Protein AF-A0A545SGS7-F1 (afdb_monomer_lite)

Sequence (72 aa):
MDGSDDERQAAYRALFEVSFDKKTLEEVSSSINKAWVLGSEHFKSRIAAQLNRRSSPFPKGGDRKSGQREGA

Foldseek 3Di:
DPDPPVVVVVVVVVVVPDDDDPVVVVQVVVCVVVVADDDDPVVQVVVCVVVVHHRDDDDDDDPPPPPDPDDD

Structure (mmCIF, N/CA/C/O backbone):
data_AF-A0A545SGS7-F1
#
_entry.id   AF-A0A545SGS7-F1
#
loop_
_atom_site.group_PDB
_atom_site.id
_atom_site.type_symbol
_atom_site.label_atom_id
_atom_site.label_alt_id
_atom_site.label_comp_id
_atom_site.label_asym_id
_atom_site.label_entity_id
_atom_site.label_seq_id
_atom_site.pdbx_PDB_ins_code
_atom_site.Cartn_x
_atom_site.Cartn_y
_atom_site.Cartn_z
_atom_site.occupancy
_atom_site.B_iso_or_equiv
_atom_site.auth_seq_id
_atom_site.auth_comp_id
_atom_site.auth_asym_id
_atom_site.auth_atom_id
_atom_site.pdbx_PDB_model_num
ATOM 1 N N . MET A 1 1 ? 25.465 -7.221 -25.438 1.00 48.66 1 MET A N 1
ATOM 2 C CA . MET A 1 1 ? 24.938 -5.852 -25.387 1.00 48.66 1 MET A CA 1
ATOM 3 C C . MET A 1 1 ? 23.663 -5.950 -24.585 1.00 48.66 1 MET A C 1
ATOM 5 O O . MET A 1 1 ? 22.664 -6.444 -25.091 1.00 48.66 1 MET A O 1
ATOM 9 N N . ASP A 1 2 ? 23.767 -5.667 -23.294 1.00 59.53 2 ASP A N 1
ATOM 10 C CA . ASP A 1 2 ? 22.623 -5.200 -22.521 1.00 59.53 2 ASP A CA 1
ATOM 11 C C . ASP A 1 2 ? 21.966 -4.060 -23.307 1.00 59.53 2 ASP A C 1
ATOM 13 O O . ASP A 1 2 ? 22.657 -3.212 -23.871 1.00 59.53 2 ASP A O 1
ATOM 17 N N . GLY A 1 3 ? 20.642 -4.120 -23.461 1.00 66.56 3 GLY A N 1
ATOM 18 C CA . GLY A 1 3 ? 19.913 -3.097 -24.204 1.00 66.56 3 GLY A CA 1
ATOM 19 C C . GLY A 1 3 ? 20.254 -1.715 -23.656 1.00 66.56 3 GLY A C 1
ATOM 20 O O . GLY A 1 3 ? 20.497 -1.572 -22.451 1.00 66.56 3 GLY A O 1
ATOM 21 N N . SER A 1 4 ? 20.314 -0.722 -24.543 1.00 83.81 4 SER A N 1
ATOM 22 C CA . SER A 1 4 ? 20.664 0.650 -24.167 1.00 83.81 4 SER A CA 1
ATOM 23 C C . SER A 1 4 ? 19.797 1.132 -22.994 1.00 83.81 4 SER A C 1
ATOM 25 O O . SER A 1 4 ? 18.719 0.589 -22.729 1.00 83.81 4 SER A O 1
ATOM 27 N N . ASP A 1 5 ? 20.239 2.166 -22.275 1.00 89.25 5 ASP A N 1
ATOM 28 C CA . ASP A 1 5 ? 19.466 2.719 -21.154 1.00 89.25 5 ASP A CA 1
ATOM 29 C C . ASP A 1 5 ? 18.003 3.022 -21.529 1.00 89.25 5 ASP A C 1
ATOM 31 O O . ASP A 1 5 ? 17.116 2.866 -20.687 1.00 89.25 5 ASP A O 1
ATOM 35 N N . ASP A 1 6 ? 17.736 3.376 -22.787 1.00 89.06 6 ASP A N 1
ATOM 36 C CA . ASP A 1 6 ? 16.392 3.618 -23.312 1.00 89.06 6 ASP A CA 1
ATOM 37 C C . ASP A 1 6 ? 15.592 2.325 -23.524 1.00 89.06 6 ASP A C 1
ATOM 39 O O . ASP A 1 6 ? 14.426 2.248 -23.130 1.00 89.06 6 ASP A O 1
ATOM 43 N N . GLU A 1 7 ? 16.206 1.277 -24.076 1.00 90.75 7 GLU A N 1
ATOM 44 C CA . GLU A 1 7 ? 15.559 -0.032 -24.255 1.00 90.75 7 GLU A CA 1
ATOM 45 C C . GLU A 1 7 ? 15.222 -0.673 -22.906 1.00 90.75 7 GLU A C 1
ATOM 47 O O . GLU A 1 7 ? 14.127 -1.213 -22.716 1.00 90.75 7 GLU A O 1
ATOM 52 N N . ARG A 1 8 ? 16.127 -0.549 -21.927 1.00 90.56 8 ARG A N 1
ATOM 53 C CA . ARG A 1 8 ? 15.884 -1.015 -20.558 1.00 90.56 8 ARG A CA 1
ATOM 54 C C . ARG A 1 8 ? 14.723 -0.254 -19.918 1.00 90.56 8 ARG A C 1
ATOM 56 O O . ARG A 1 8 ? 13.850 -0.870 -19.308 1.00 90.56 8 ARG A O 1
ATOM 63 N N . GLN A 1 9 ? 14.683 1.071 -20.062 1.00 91.88 9 GLN A N 1
ATOM 64 C CA . GLN A 1 9 ? 13.584 1.891 -19.544 1.00 91.88 9 GLN A CA 1
ATOM 65 C C . GLN A 1 9 ? 12.241 1.543 -20.193 1.00 91.88 9 GLN A C 1
ATOM 67 O O . GLN A 1 9 ? 11.237 1.437 -19.484 1.00 91.88 9 GLN A O 1
ATOM 72 N N . ALA A 1 10 ? 12.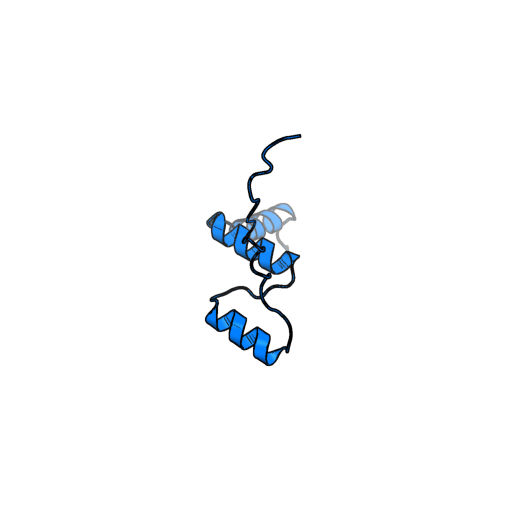213 1.351 -21.513 1.00 91.38 10 ALA A N 1
ATOM 73 C CA . ALA A 1 10 ? 11.009 0.966 -22.241 1.00 91.38 10 ALA A CA 1
ATOM 74 C C . ALA A 1 10 ? 10.473 -0.389 -21.754 1.00 91.38 10 ALA A C 1
ATOM 76 O O . ALA A 1 10 ? 9.288 -0.499 -21.439 1.00 91.38 10 ALA A O 1
ATOM 77 N N . ALA A 1 11 ? 11.353 -1.382 -21.588 1.00 91.25 11 ALA A N 1
ATOM 78 C CA . ALA A 1 11 ? 10.986 -2.690 -21.052 1.00 91.25 11 ALA A CA 1
ATOM 79 C C . ALA A 1 11 ? 10.406 -2.595 -19.630 1.00 91.25 11 ALA A C 1
ATOM 81 O O . ALA A 1 11 ? 9.371 -3.196 -19.349 1.00 91.25 11 ALA A O 1
ATOM 82 N N . TYR A 1 12 ? 11.011 -1.793 -18.743 1.00 90.62 12 TYR A N 1
ATOM 83 C CA . TYR A 1 12 ? 10.470 -1.575 -17.397 1.00 90.62 12 TYR A CA 1
ATOM 84 C C . TYR A 1 12 ? 9.089 -0.922 -17.417 1.00 90.62 12 TYR A C 1
ATOM 86 O O . TYR A 1 12 ? 8.226 -1.327 -16.647 1.00 90.62 12 TYR A O 1
ATOM 94 N N . ARG A 1 13 ? 8.853 0.066 -18.287 1.00 89.50 13 ARG A N 1
ATOM 95 C CA . ARG A 1 13 ? 7.536 0.715 -18.403 1.00 89.50 13 ARG A CA 1
ATOM 96 C C . ARG A 1 13 ? 6.470 -0.246 -18.926 1.00 89.50 13 ARG A C 1
ATOM 98 O O . ARG A 1 13 ? 5.364 -0.235 -18.397 1.00 89.50 13 ARG A O 1
ATOM 105 N N . ALA A 1 14 ? 6.818 -1.103 -19.886 1.00 90.56 14 ALA A N 1
ATOM 106 C CA . ALA A 1 14 ? 5.909 -2.111 -20.431 1.00 90.56 14 ALA A CA 1
ATOM 107 C C . ALA A 1 14 ? 5.410 -3.103 -19.360 1.00 90.56 14 ALA A C 1
ATOM 109 O O . ALA A 1 14 ? 4.260 -3.530 -19.402 1.00 90.56 14 ALA A O 1
ATOM 110 N N . LEU A 1 15 ? 6.219 -3.411 -18.335 1.00 88.19 15 LEU A N 1
ATOM 111 C CA . LEU A 1 15 ? 5.781 -4.244 -17.199 1.00 88.19 15 LEU A CA 1
ATOM 112 C C . LEU A 1 15 ? 4.643 -3.611 -16.380 1.00 88.19 15 LEU A C 1
ATOM 114 O O . LEU A 1 15 ? 3.919 -4.322 -15.686 1.00 88.19 15 LEU A O 1
ATOM 118 N N . PHE A 1 16 ? 4.493 -2.288 -16.448 1.00 82.69 16 PHE A N 1
ATOM 119 C CA . PHE A 1 16 ? 3.480 -1.522 -15.723 1.00 82.69 16 PHE A CA 1
ATOM 120 C C . PHE A 1 16 ? 2.412 -0.930 -16.648 1.00 82.69 16 PHE A C 1
ATOM 122 O O . PHE A 1 16 ? 1.651 -0.065 -16.220 1.00 82.69 16 PHE A O 1
ATOM 129 N N . GLU A 1 17 ? 2.288 -1.425 -17.883 1.00 82.50 17 GLU A N 1
ATOM 130 C CA . GLU A 1 17 ? 1.226 -1.054 -18.832 1.00 82.50 17 GLU A CA 1
ATOM 131 C C . GLU A 1 17 ? -0.146 -1.657 -18.445 1.00 82.50 17 GLU A C 1
ATOM 133 O O . GLU A 1 17 ? -1.005 -1.946 -19.274 1.00 82.50 17 GLU A O 1
ATOM 138 N N . VAL A 1 18 ? -0.359 -1.863 -17.144 1.00 80.12 18 VAL A N 1
ATOM 139 C CA . VAL A 1 18 ? -1.591 -2.364 -16.546 1.00 80.12 18 VAL A CA 1
ATOM 140 C C . VAL A 1 18 ? -2.243 -1.199 -15.815 1.00 80.12 18 VAL A C 1
ATOM 142 O O . VAL A 1 18 ? -1.680 -0.640 -14.872 1.00 80.12 18 VAL A O 1
ATOM 145 N N . SER A 1 19 ? -3.442 -0.810 -16.240 1.00 77.56 19 SER A N 1
ATOM 146 C CA . SER A 1 19 ? -4.198 0.226 -15.543 1.00 77.56 19 SER A CA 1
ATOM 147 C C . SER A 1 19 ? -4.777 -0.340 -14.248 1.00 77.56 19 SER A C 1
ATOM 149 O O . SER A 1 19 ? -5.703 -1.153 -14.280 1.00 77.56 19 SER A O 1
ATOM 151 N N . PHE A 1 20 ? -4.263 0.106 -13.105 1.00 80.81 20 PHE A N 1
ATOM 152 C CA . PHE A 1 20 ? -4.921 -0.116 -11.821 1.00 80.81 20 PHE A CA 1
ATOM 153 C C . PHE A 1 20 ? -6.070 0.871 -11.657 1.00 80.81 20 PHE A C 1
ATOM 155 O O . PHE A 1 20 ? -5.955 2.047 -12.012 1.00 80.81 20 PHE A O 1
ATOM 162 N N . ASP A 1 21 ? -7.174 0.413 -11.075 1.00 87.88 21 ASP A N 1
ATOM 163 C CA . ASP A 1 21 ? -8.213 1.339 -10.662 1.00 87.88 21 ASP A CA 1
ATOM 164 C C . ASP A 1 21 ? -7.680 2.265 -9.549 1.00 87.88 21 ASP A C 1
ATOM 166 O O . ASP A 1 21 ? -6.835 1.896 -8.724 1.00 87.88 21 ASP A O 1
ATOM 170 N N . LYS A 1 22 ? -8.176 3.505 -9.533 1.00 86.75 22 LYS A N 1
ATOM 171 C CA . LYS A 1 22 ? -7.725 4.535 -8.590 1.00 86.75 22 LYS A CA 1
ATOM 172 C C . LYS A 1 22 ? -7.889 4.102 -7.128 1.00 86.75 22 LYS A C 1
ATOM 174 O O . LYS A 1 22 ? -7.039 4.421 -6.301 1.00 86.75 22 LYS A O 1
ATOM 179 N N . LYS A 1 23 ? -8.956 3.366 -6.811 1.00 87.56 23 LYS A N 1
ATOM 180 C CA . LYS A 1 23 ? -9.275 2.935 -5.445 1.00 87.56 23 LYS A CA 1
ATOM 181 C C . LYS A 1 23 ? -8.252 1.916 -4.940 1.00 87.56 23 LYS A C 1
ATOM 183 O O . LYS A 1 23 ? -7.780 2.041 -3.814 1.00 87.56 23 LYS A O 1
ATOM 188 N N . THR A 1 24 ? -7.868 0.958 -5.775 1.00 87.44 24 THR A N 1
ATOM 189 C CA . THR A 1 24 ? -6.817 -0.023 -5.492 1.00 87.44 24 THR A CA 1
ATOM 190 C C . THR A 1 24 ? -5.488 0.680 -5.242 1.00 87.44 24 THR A C 1
ATOM 192 O O . THR A 1 24 ? -4.804 0.388 -4.261 1.00 87.44 24 THR A O 1
ATOM 195 N N . LEU A 1 25 ? -5.141 1.667 -6.070 1.00 88.81 25 LEU A N 1
ATOM 196 C CA . LEU A 1 25 ? -3.886 2.409 -5.934 1.00 88.81 25 LEU A CA 1
ATOM 197 C C . LEU A 1 25 ? -3.847 3.254 -4.647 1.00 88.81 25 LEU A C 1
ATOM 199 O O . LEU A 1 25 ? -2.816 3.321 -3.970 1.00 88.81 25 LEU A O 1
ATOM 203 N N . GLU A 1 26 ? -4.980 3.844 -4.263 1.00 88.62 26 GLU A N 1
ATOM 204 C CA . GLU A 1 26 ? -5.156 4.541 -2.985 1.00 88.62 26 GLU A CA 1
ATOM 205 C C . GLU A 1 26 ? -5.063 3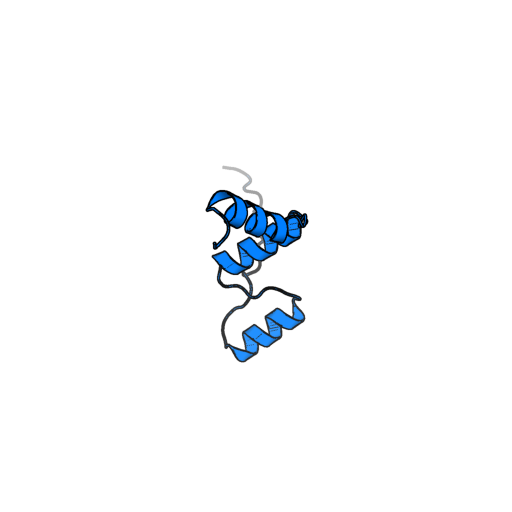.591 -1.783 1.00 88.62 26 GLU A C 1
ATOM 207 O O . GLU A 1 26 ? -4.415 3.927 -0.786 1.00 88.62 26 GLU A O 1
ATOM 212 N N . GLU A 1 27 ? -5.665 2.402 -1.859 1.00 88.50 27 GLU A N 1
ATOM 213 C CA . GLU A 1 27 ? -5.621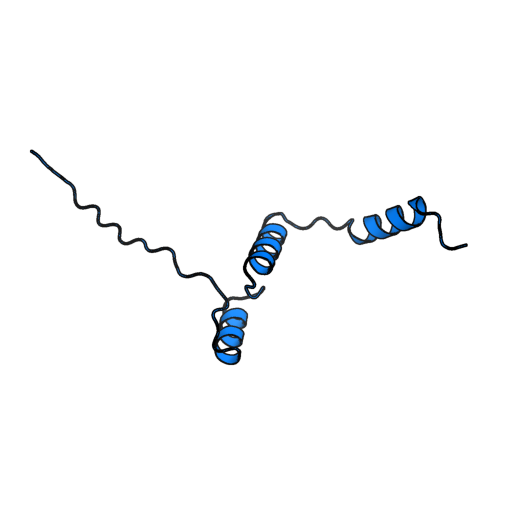 1.411 -0.781 1.00 88.50 27 GLU A CA 1
ATOM 214 C C . GLU A 1 27 ? -4.194 0.896 -0.551 1.00 88.50 27 GLU A C 1
ATOM 216 O O . GLU A 1 27 ? -3.722 0.870 0.592 1.00 88.50 27 GLU A O 1
ATOM 221 N N . VAL A 1 28 ? -3.478 0.565 -1.629 1.00 88.62 28 VAL A N 1
ATOM 222 C CA . VAL A 1 28 ? -2.062 0.169 -1.590 1.00 88.62 28 VAL A CA 1
ATOM 223 C C . VAL A 1 28 ? -1.215 1.293 -0.993 1.00 88.62 28 VAL A C 1
ATOM 225 O O . VAL A 1 28 ? -0.502 1.074 -0.011 1.00 88.62 28 VAL A O 1
ATOM 228 N N . SER A 1 29 ? -1.349 2.517 -1.512 1.00 88.12 29 SER A N 1
ATOM 229 C CA . SER A 1 29 ? -0.571 3.676 -1.051 1.00 88.12 29 SER A CA 1
ATOM 230 C C . SER A 1 29 ? -0.836 4.009 0.421 1.00 88.12 29 SER A C 1
ATOM 232 O O . SER A 1 29 ? 0.097 4.240 1.192 1.00 88.12 29 SER A O 1
ATOM 234 N N . SER A 1 30 ? -2.102 4.004 0.852 1.00 86.81 30 SER A N 1
ATOM 235 C CA . SER A 1 30 ? -2.463 4.240 2.255 1.00 86.81 30 SER A CA 1
ATOM 236 C C . SER A 1 30 ? -1.932 3.137 3.170 1.00 86.81 30 SER A C 1
ATOM 238 O O . SER A 1 30 ? -1.558 3.432 4.305 1.00 86.81 30 SER A O 1
ATOM 240 N N . SER A 1 31 ? -1.913 1.886 2.704 1.00 87.19 31 SER A N 1
ATOM 241 C CA . SER A 1 31 ? -1.422 0.752 3.489 1.00 87.19 31 SER A CA 1
ATOM 242 C C . SER A 1 31 ? 0.091 0.821 3.683 1.00 87.19 31 SER A C 1
ATOM 244 O O . SER A 1 31 ? 0.561 0.739 4.817 1.00 87.19 31 SER A O 1
ATOM 246 N N . ILE A 1 32 ? 0.847 1.082 2.611 1.00 86.06 32 ILE A N 1
ATOM 247 C CA . ILE A 1 32 ? 2.312 1.215 2.655 1.00 86.06 32 ILE A CA 1
ATOM 248 C C . ILE A 1 32 ? 2.726 2.387 3.552 1.00 86.06 32 ILE A C 1
ATOM 250 O O . ILE A 1 32 ? 3.474 2.193 4.509 1.00 86.06 32 ILE A O 1
ATOM 254 N N . ASN A 1 33 ? 2.184 3.586 3.311 1.00 86.00 33 ASN A N 1
ATOM 255 C CA . ASN A 1 33 ? 2.585 4.799 4.038 1.00 86.00 33 ASN A CA 1
ATOM 256 C C . ASN A 1 33 ? 2.304 4.736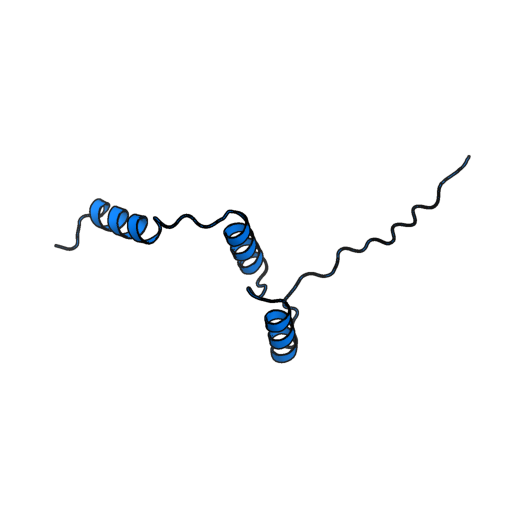 5.543 1.00 86.00 33 ASN A C 1
ATOM 258 O O . ASN A 1 33 ? 2.923 5.453 6.326 1.00 86.00 33 ASN A O 1
ATOM 262 N N . LYS A 1 34 ? 1.348 3.905 5.960 1.00 81.75 34 LYS A N 1
ATOM 263 C CA . LYS A 1 34 ? 0.924 3.790 7.360 1.00 81.75 34 LYS A CA 1
ATOM 264 C C . LYS A 1 34 ? 1.358 2.471 7.998 1.00 81.75 34 LYS A C 1
ATOM 266 O O . LYS A 1 34 ? 1.004 2.213 9.149 1.00 81.75 34 LYS A O 1
ATOM 271 N N . ALA A 1 35 ? 2.116 1.649 7.264 1.00 81.50 35 ALA A N 1
ATOM 272 C CA . ALA A 1 35 ? 2.479 0.286 7.645 1.00 81.50 35 ALA A CA 1
ATOM 273 C C . ALA A 1 35 ? 1.259 -0.529 8.127 1.00 81.50 35 ALA A C 1
ATOM 275 O O . ALA A 1 35 ? 1.302 -1.194 9.173 1.00 81.50 35 ALA A O 1
ATOM 276 N N . TRP A 1 36 ? 0.150 -0.405 7.392 1.00 84.62 36 TRP A N 1
ATOM 277 C CA . TRP A 1 36 ? -1.079 -1.172 7.578 1.00 84.62 36 TRP A CA 1
ATOM 278 C C . TRP A 1 36 ? -1.109 -2.371 6.640 1.00 84.62 36 TRP A C 1
ATOM 280 O O . TRP A 1 36 ? -0.453 -2.404 5.601 1.00 84.62 36 TRP A O 1
ATOM 290 N N . VAL A 1 37 ? -1.888 -3.370 7.033 1.00 84.94 37 VAL A N 1
ATOM 291 C CA . VAL A 1 37 ? -2.009 -4.622 6.292 1.00 84.94 37 VAL A CA 1
ATOM 292 C C . VAL A 1 37 ? -3.021 -4.428 5.165 1.00 84.94 37 VAL A C 1
ATOM 294 O O . VAL A 1 37 ? -4.135 -3.972 5.413 1.00 84.94 37 VAL A O 1
ATOM 297 N N . LEU A 1 38 ? -2.647 -4.795 3.941 1.00 87.94 38 LEU A N 1
ATOM 298 C CA . LEU A 1 38 ? -3.553 -4.829 2.791 1.00 87.94 38 LEU A CA 1
ATOM 299 C C . LEU A 1 38 ? -4.406 -6.110 2.821 1.00 87.94 38 LEU A C 1
ATOM 301 O O . LEU A 1 38 ? -3.923 -7.166 3.231 1.00 87.94 38 LEU A O 1
ATOM 305 N N . GLY A 1 39 ? -5.660 -6.036 2.366 1.00 85.31 39 GLY A N 1
ATOM 306 C CA . GLY A 1 39 ? -6.539 -7.201 2.213 1.00 85.31 39 GLY A CA 1
ATOM 307 C C . GLY A 1 39 ? -7.883 -7.063 2.927 1.00 85.31 39 GLY A C 1
ATOM 308 O O . GLY A 1 39 ? -8.286 -5.975 3.336 1.00 85.31 39 GLY A O 1
ATOM 309 N N . SER A 1 40 ? -8.600 -8.179 3.078 1.00 85.50 40 SER A N 1
ATOM 310 C CA . SER A 1 40 ? -9.919 -8.187 3.721 1.00 85.50 40 SER A CA 1
ATOM 311 C C . SER A 1 40 ? -9.837 -7.879 5.219 1.00 85.50 40 SER A C 1
ATOM 313 O O . SER A 1 40 ? -8.826 -8.140 5.874 1.00 85.50 40 SER A O 1
ATOM 315 N N . GLU A 1 41 ? -10.934 -7.391 5.798 1.00 84.56 41 GLU A N 1
ATOM 316 C CA . GLU A 1 41 ? -11.006 -7.124 7.242 1.00 84.56 41 GLU A CA 1
ATOM 317 C C . GLU A 1 41 ? -10.755 -8.382 8.082 1.00 84.56 41 GLU A C 1
ATOM 319 O O . GLU A 1 41 ? -10.058 -8.325 9.096 1.00 84.56 41 GLU A O 1
ATOM 324 N N . HIS A 1 42 ? -11.222 -9.548 7.618 1.00 86.38 42 HIS A N 1
ATOM 325 C CA . HIS A 1 42 ? -10.902 -10.821 8.261 1.00 86.38 42 HIS A CA 1
ATOM 326 C C . HIS A 1 42 ? -9.384 -11.050 8.295 1.00 86.38 42 HIS A C 1
ATOM 328 O O . HIS A 1 42 ? -8.834 -11.408 9.342 1.00 86.38 42 HIS A O 1
ATOM 334 N N . PHE A 1 43 ? -8.693 -10.844 7.172 1.00 87.06 43 PHE A N 1
ATOM 335 C CA . PHE A 1 43 ? -7.249 -11.030 7.106 1.00 87.06 43 PHE A CA 1
ATOM 336 C C . PHE A 1 43 ? -6.517 -10.053 8.036 1.00 87.06 43 PHE A C 1
ATOM 338 O O . PHE A 1 43 ? -5.695 -10.481 8.849 1.00 87.06 43 PHE A O 1
ATOM 345 N N . LYS A 1 44 ? -6.887 -8.767 7.997 1.00 86.44 44 LYS A N 1
ATOM 346 C CA . LYS A 1 44 ? -6.329 -7.723 8.870 1.00 86.44 44 LYS A CA 1
ATOM 347 C C . LYS A 1 44 ? -6.520 -8.044 10.354 1.00 86.44 44 LYS A C 1
ATOM 349 O O . LYS A 1 44 ? -5.584 -7.851 11.131 1.00 86.44 44 LYS A O 1
ATOM 354 N N . SER A 1 45 ? -7.686 -8.560 10.748 1.00 84.06 45 SER A N 1
ATOM 355 C CA . SER A 1 45 ? -7.980 -8.955 12.133 1.00 84.06 45 SER A CA 1
ATOM 356 C C . SER A 1 45 ? -7.086 -10.106 12.606 1.00 84.06 45 SER A C 1
ATOM 358 O O . SER A 1 45 ? -6.483 -10.012 13.677 1.00 84.06 45 SER A O 1
ATOM 360 N N . ARG A 1 46 ? -6.905 -11.149 11.781 1.00 88.12 46 ARG A N 1
ATOM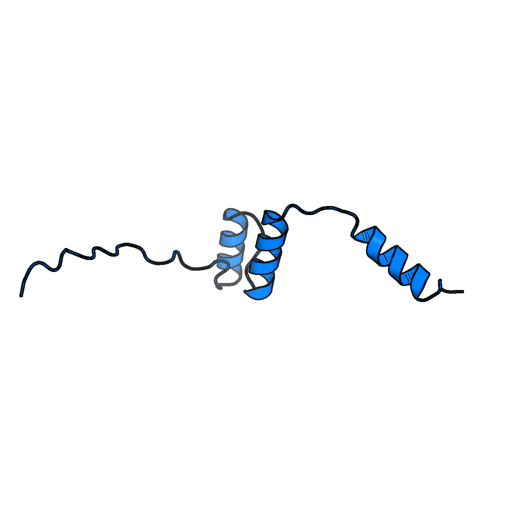 361 C CA . ARG A 1 46 ? -5.995 -12.260 12.119 1.00 88.12 46 ARG A CA 1
ATOM 362 C C . ARG A 1 46 ? -4.555 -11.789 12.295 1.00 88.12 46 ARG A C 1
ATOM 364 O O . ARG A 1 46 ? -3.906 -12.174 13.261 1.00 88.12 46 ARG A O 1
ATOM 371 N N . ILE A 1 47 ? -4.065 -10.951 11.380 1.00 85.62 47 ILE A N 1
ATOM 372 C CA . ILE A 1 47 ? -2.692 -10.436 11.449 1.00 85.62 47 ILE A CA 1
ATOM 373 C C . ILE A 1 47 ? -2.503 -9.538 12.677 1.00 85.62 47 ILE A C 1
ATOM 375 O O . ILE A 1 47 ? -1.468 -9.623 13.332 1.00 85.62 47 ILE A O 1
ATOM 379 N N . ALA A 1 48 ? -3.503 -8.729 13.044 1.00 84.56 48 ALA A N 1
ATOM 380 C CA . ALA A 1 48 ? -3.435 -7.935 14.270 1.00 84.56 48 ALA A CA 1
ATOM 381 C C . ALA A 1 48 ? -3.321 -8.803 15.529 1.00 84.56 48 ALA A C 1
ATOM 383 O O . ALA A 1 48 ? -2.518 -8.492 16.409 1.00 84.56 48 ALA A O 1
ATOM 384 N N . ALA A 1 49 ? -4.088 -9.896 15.594 1.00 84.56 49 ALA A N 1
ATOM 385 C CA . ALA A 1 49 ? -4.024 -10.848 16.698 1.00 84.56 49 ALA A CA 1
ATOM 386 C C . ALA A 1 49 ? -2.656 -11.550 16.779 1.00 84.56 49 ALA A C 1
ATOM 388 O O . ALA A 1 49 ? -2.118 -11.707 17.869 1.00 84.56 49 ALA A O 1
ATOM 389 N N . GLN A 1 50 ? -2.065 -11.920 15.636 1.00 85.44 50 GLN A N 1
ATOM 390 C CA . GLN A 1 50 ? -0.749 -12.571 15.586 1.00 85.44 50 GLN A CA 1
ATOM 391 C C . GLN A 1 50 ? 0.409 -11.630 15.936 1.00 85.44 50 GLN A C 1
ATOM 393 O O . GLN A 1 50 ? 1.327 -12.026 16.645 1.00 85.44 50 GLN A O 1
ATOM 398 N N . LEU A 1 51 ? 0.379 -10.389 15.446 1.00 82.56 51 LEU A N 1
ATOM 399 C CA . LEU A 1 51 ? 1.442 -9.409 15.691 1.00 82.56 51 LEU A CA 1
ATOM 400 C C . LEU A 1 51 ? 1.294 -8.683 17.036 1.00 82.56 51 LEU A C 1
ATOM 402 O O . LEU A 1 51 ? 2.157 -7.880 17.383 1.00 82.56 51 LEU A O 1
ATOM 406 N N . ASN A 1 52 ? 0.179 -8.896 17.749 1.00 78.12 52 ASN A N 1
ATOM 407 C CA . ASN A 1 52 ? -0.248 -8.094 18.900 1.00 78.12 52 ASN A CA 1
ATOM 408 C C . ASN A 1 52 ? -0.131 -6.573 18.639 1.00 78.12 52 ASN A C 1
ATOM 410 O O . ASN A 1 52 ? 0.192 -5.773 19.517 1.00 78.12 52 ASN A O 1
ATOM 414 N N . ARG A 1 53 ? -0.346 -6.173 17.380 1.00 74.50 53 ARG A N 1
ATOM 415 C CA . ARG A 1 53 ? -0.161 -4.815 16.858 1.00 74.50 53 ARG A CA 1
ATOM 416 C C . ARG A 1 53 ? -1.342 -4.477 15.968 1.00 74.50 53 ARG A C 1
ATOM 418 O O . ARG A 1 53 ? -1.874 -5.327 15.264 1.00 74.50 53 ARG A O 1
ATOM 425 N N . ARG A 1 54 ? -1.739 -3.208 15.950 1.00 69.38 54 ARG A N 1
ATOM 426 C CA . ARG A 1 54 ? -2.834 -2.751 15.088 1.00 69.38 54 ARG A CA 1
ATOM 427 C C . ARG A 1 54 ? -2.504 -2.904 13.607 1.00 69.38 54 ARG A C 1
ATOM 429 O O . ARG A 1 54 ? -1.415 -2.540 13.170 1.00 69.38 54 ARG A O 1
ATOM 436 N N . SER A 1 55 ? -3.491 -3.369 12.849 1.00 71.19 55 SER A N 1
ATOM 437 C CA . SER A 1 55 ? -3.437 -3.512 11.392 1.00 71.19 55 SER A CA 1
ATOM 438 C C . SER A 1 55 ? -4.332 -2.511 10.645 1.00 71.19 55 SER A C 1
ATOM 440 O O . SER A 1 55 ? -4.296 -2.484 9.417 1.00 71.19 55 SER A O 1
ATOM 442 N N . SER A 1 56 ? -5.101 -1.678 11.361 1.00 70.69 56 SER A N 1
ATOM 443 C CA . SER A 1 56 ? -6.055 -0.710 10.802 1.00 70.69 56 SER A CA 1
ATOM 444 C C . SER A 1 56 ? -6.189 0.561 11.674 1.00 70.69 56 SER A C 1
ATOM 446 O O . SER A 1 56 ? -5.833 0.543 12.861 1.00 70.69 56 SER A O 1
ATOM 448 N N . PRO A 1 57 ? -6.655 1.694 11.104 1.00 69.94 57 PRO A N 1
ATOM 449 C CA . PRO A 1 57 ? -6.929 2.916 11.857 1.00 69.94 57 PRO A CA 1
ATOM 450 C C . PRO A 1 57 ? -8.100 2.739 12.818 1.00 69.94 57 PRO A C 1
ATOM 452 O O . PRO A 1 57 ? -9.011 1.951 12.578 1.00 69.94 57 PRO A O 1
ATOM 455 N N . PHE A 1 58 ? -8.131 3.565 13.863 1.00 68.44 58 PHE A N 1
ATOM 456 C CA . PHE A 1 58 ? -9.339 3.705 14.663 1.00 68.44 58 PHE A CA 1
ATOM 457 C C . PHE A 1 58 ? -10.497 4.278 13.835 1.00 68.44 58 PHE A C 1
ATOM 459 O O . PHE A 1 58 ? -10.266 5.163 12.999 1.00 68.44 58 PHE A O 1
ATOM 466 N N . PRO A 1 59 ? -11.744 3.870 14.129 1.00 66.88 59 PRO A N 1
ATOM 467 C CA . PRO A 1 59 ? -12.911 4.638 13.727 1.00 66.88 59 PRO A CA 1
ATOM 468 C C . PRO A 1 59 ? -12.726 6.076 14.220 1.00 66.88 59 PRO A C 1
ATOM 470 O O . PRO A 1 59 ? -12.461 6.308 15.402 1.00 66.88 59 PRO A O 1
ATOM 473 N N . LYS A 1 60 ? -12.809 7.057 13.318 1.00 62.16 60 LYS A N 1
ATOM 474 C CA . LYS A 1 60 ? -12.780 8.464 13.728 1.00 62.16 60 LYS A CA 1
ATOM 475 C C . LYS A 1 60 ? -14.046 8.728 14.550 1.00 62.16 60 LYS A C 1
ATOM 477 O O . LYS A 1 60 ? -15.143 8.471 14.067 1.00 62.16 60 LYS A O 1
ATOM 482 N N . GLY A 1 61 ? -13.881 9.191 15.790 1.00 57.16 61 GLY A N 1
ATOM 483 C CA . GLY A 1 61 ? -14.983 9.414 16.729 1.00 57.16 61 GLY A CA 1
ATOM 484 C C . GLY A 1 61 ? -16.049 10.368 16.182 1.00 57.16 61 GLY A C 1
ATOM 485 O O . GLY A 1 61 ? -15.726 11.362 15.525 1.00 57.16 61 GLY A O 1
ATOM 486 N N . GLY A 1 62 ? -17.314 10.054 16.467 1.00 62.75 62 GLY A N 1
ATOM 487 C CA . GLY A 1 62 ? -18.462 10.720 15.864 1.00 62.75 62 GLY A CA 1
ATOM 488 C C . GLY A 1 62 ? -19.768 10.575 16.638 1.00 62.75 62 GLY A C 1
ATOM 489 O O . GLY A 1 62 ? -20.786 10.378 16.004 1.00 62.75 62 GLY A O 1
ATOM 490 N N . ASP A 1 63 ? -19.752 10.756 17.961 1.00 63.75 63 ASP A N 1
ATOM 491 C CA . ASP A 1 63 ? -20.926 11.266 18.685 1.00 63.75 63 ASP A CA 1
ATOM 492 C C . ASP A 1 63 ? -20.639 12.711 19.095 1.00 63.75 63 ASP A C 1
ATOM 494 O O . ASP A 1 63 ? -20.548 13.064 20.272 1.00 63.75 63 ASP A O 1
ATOM 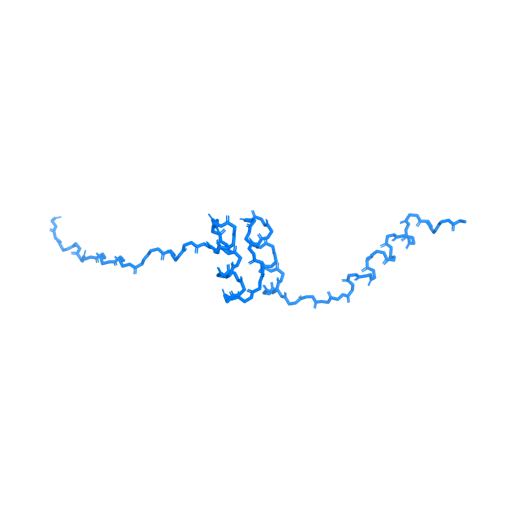498 N N . ARG A 1 64 ? -20.460 13.593 18.104 1.00 57.88 64 ARG A N 1
ATOM 499 C CA . ARG A 1 64 ? -20.573 15.030 18.367 1.00 57.88 64 ARG A CA 1
ATOM 500 C C . ARG A 1 64 ? -22.053 15.335 18.573 1.00 57.88 64 ARG A C 1
ATOM 502 O O . ARG A 1 64 ? -22.701 15.897 17.699 1.00 57.88 64 ARG A O 1
ATOM 509 N N . LYS A 1 65 ? -22.586 14.999 19.749 1.00 58.50 65 LYS A N 1
ATOM 510 C CA . LYS A 1 65 ? -23.730 15.724 20.305 1.00 58.50 65 LYS A CA 1
ATOM 511 C C . LYS A 1 65 ? -23.245 17.138 20.623 1.00 58.50 65 LYS A C 1
ATOM 513 O O . LYS A 1 65 ? -22.988 17.479 21.772 1.00 58.50 65 LYS A O 1
ATOM 518 N N . SER A 1 66 ? -23.062 17.962 19.592 1.00 60.34 66 SER A N 1
ATOM 519 C CA . SER A 1 66 ? -23.044 19.410 19.748 1.00 60.34 66 SER A CA 1
ATOM 520 C C . SER A 1 66 ? -24.475 19.818 20.078 1.00 60.34 66 SER A C 1
ATOM 522 O O . SER A 1 66 ? -25.247 20.187 19.194 1.00 60.34 66 SER A O 1
ATOM 524 N N . GLY A 1 67 ? -24.847 19.637 21.347 1.00 51.06 67 GLY A N 1
ATOM 525 C CA . GLY A 1 67 ? -26.057 20.217 21.904 1.00 51.06 67 GLY A CA 1
ATOM 526 C C . GLY A 1 67 ? -26.036 21.711 21.618 1.00 51.06 67 GLY A C 1
ATOM 527 O O . GLY A 1 67 ? -25.012 22.372 21.805 1.00 51.06 67 GLY A O 1
ATOM 528 N N . GLN A 1 68 ? -27.147 22.185 21.071 1.00 54.31 68 GLN A N 1
ATOM 529 C CA . GLN A 1 68 ? -27.415 23.577 20.755 1.00 54.31 68 GLN A CA 1
ATOM 530 C C . GLN A 1 68 ? -26.952 24.470 21.913 1.00 54.31 68 GLN A C 1
ATOM 532 O O . GLN A 1 68 ? -27.368 24.282 23.054 1.00 54.31 68 GLN A O 1
ATOM 537 N N . ARG A 1 69 ? -26.066 25.427 21.631 1.00 50.06 69 ARG A N 1
ATOM 538 C CA . ARG A 1 69 ? -25.871 26.569 22.525 1.00 50.06 69 ARG A CA 1
ATOM 539 C C . ARG A 1 69 ? -26.928 27.596 22.139 1.00 50.06 69 ARG A C 1
ATOM 541 O O . ARG A 1 69 ? -26.729 28.344 21.188 1.00 50.06 69 ARG A O 1
ATOM 548 N N . GLU A 1 70 ? -28.060 27.564 22.829 1.00 49.84 70 GLU A N 1
ATOM 549 C CA . GLU A 1 70 ? -28.986 28.693 22.888 1.00 49.84 70 GLU A CA 1
ATOM 550 C C . GLU A 1 70 ? -28.445 29.725 23.893 1.00 49.84 70 GLU A C 1
ATOM 552 O O . GLU A 1 70 ? -28.063 29.355 24.999 1.00 49.84 70 GLU A O 1
ATOM 557 N N . GLY A 1 71 ? -28.413 30.996 23.475 1.00 57.38 71 GLY A N 1
ATOM 558 C CA . GLY A 1 71 ? -28.548 32.196 24.315 1.00 57.38 71 GLY A CA 1
ATOM 559 C C . GLY A 1 71 ? -27.490 32.515 25.382 1.00 57.38 71 GLY A C 1
ATOM 560 O O . GLY A 1 71 ? -27.483 31.917 26.453 1.00 57.38 71 GLY A O 1
ATOM 561 N N . ALA A 1 72 ? -26.712 33.577 25.140 1.00 38.91 72 ALA A N 1
ATOM 562 C CA . ALA A 1 72 ? -26.395 34.625 26.122 1.00 38.91 72 ALA A CA 1
ATOM 563 C C . ALA A 1 72 ? -25.956 35.898 25.385 1.00 38.91 72 ALA A C 1
ATOM 565 O O . ALA A 1 72 ? -25.063 35.780 24.514 1.00 38.91 72 ALA A O 1
#

Radius of gyration: 22.44 Å; chains: 1; bounding box: 54×47×52 Å

pLDDT: mean 78.02, std 13.3, range [38.91, 91.88]

Secondary structure (DSSP, 8-state):
-PPPHHHHHHHHHHTT-----HHHHHHHHHHHHTTPPPS-HHHHHHHHHHHTS--SPPPPP-----------